Protein AF-A0A9D5TM76-F1 (afdb_monomer_lite)

Foldseek 3Di:
DDPVVVVVVVVVVVVVVVVVVVVVVCVVVVVPPPVCPVPLVPDPCSCPVDPD

Radius of gyration: 19.45 Å; chains: 1; bounding box: 41×18×51 Å

Secondary structure (DSSP, 8-state):
--HHHHHHHHHHHHHHHHHHHHHHHHHHTT-S----SS-GGG-TTHHHHS--

Sequence (52 aa):
MNFATIVVTAIVGVIFVAIVVNEIRKKKKGVHSCSCGGSCSGCAMHGSCHKT

Structure (mmCIF, N/CA/C/O backbone):
data_AF-A0A9D5TM76-F1
#
_entry.id   AF-A0A9D5TM76-F1
#
loop_
_atom_site.group_PDB
_atom_site.id
_atom_site.type_symbol
_atom_site.label_atom_id
_atom_site.label_alt_id
_atom_site.label_comp_id
_atom_site.label_asym_id
_atom_site.label_entity_id
_atom_site.label_seq_id
_atom_site.pdbx_PDB_ins_code
_atom_site.Cartn_x
_atom_site.Cartn_y
_atom_site.Cartn_z
_atom_site.occupancy
_atom_site.B_iso_or_equiv
_atom_site.auth_seq_id
_atom_site.auth_comp_id
_atom_site.auth_asym_id
_atom_site.auth_atom_id
_atom_site.pdbx_PDB_model_num
ATOM 1 N N . MET A 1 1 ? 21.124 -1.161 -16.551 1.00 62.41 1 MET A N 1
ATOM 2 C CA . MET A 1 1 ? 19.725 -1.093 -16.077 1.00 62.41 1 MET A CA 1
ATOM 3 C C . MET A 1 1 ? 18.934 -0.314 -17.110 1.00 62.41 1 MET A C 1
ATOM 5 O O . MET A 1 1 ? 19.365 0.773 -17.468 1.00 62.41 1 MET A O 1
ATOM 9 N N . ASN A 1 2 ? 17.852 -0.875 -17.644 1.00 85.44 2 ASN A N 1
ATOM 10 C CA . ASN A 1 2 ? 17.090 -0.217 -18.707 1.00 85.44 2 ASN A CA 1
ATOM 11 C C . ASN A 1 2 ? 16.034 0.704 -18.092 1.00 85.44 2 ASN A C 1
ATOM 13 O O . ASN A 1 2 ? 15.436 0.351 -17.075 1.00 85.44 2 ASN A O 1
ATOM 17 N N . PHE A 1 3 ? 15.767 1.850 -18.724 1.00 88.31 3 PHE A N 1
ATOM 18 C CA . PHE A 1 3 ? 14.742 2.797 -18.267 1.00 88.31 3 PHE A CA 1
ATOM 19 C C . PHE A 1 3 ? 13.374 2.114 -18.087 1.00 88.31 3 PHE A C 1
ATOM 21 O O . PHE A 1 3 ? 12.705 2.317 -17.080 1.00 88.31 3 PHE A O 1
ATOM 28 N N . ALA A 1 4 ? 13.026 1.189 -18.988 1.00 88.56 4 ALA A N 1
ATOM 29 C CA . ALA A 1 4 ? 11.830 0.353 -18.880 1.00 88.56 4 ALA A CA 1
ATOM 30 C C . ALA A 1 4 ? 11.773 -0.461 -17.574 1.00 88.56 4 ALA A C 1
ATOM 32 O O . ALA A 1 4 ? 10.731 -0.530 -16.930 1.00 88.56 4 ALA A O 1
ATOM 33 N N . THR A 1 5 ? 12.896 -1.039 -17.140 1.00 92.00 5 THR A 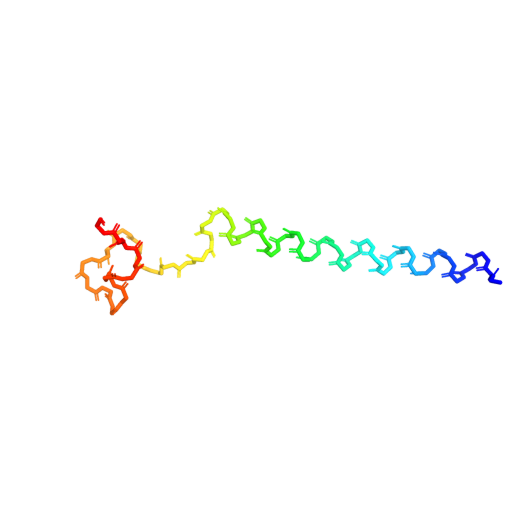N 1
ATOM 34 C CA . THR A 1 5 ? 12.962 -1.816 -15.895 1.00 92.00 5 THR A CA 1
ATOM 35 C C . THR A 1 5 ? 12.722 -0.930 -14.675 1.00 92.00 5 THR A C 1
ATOM 37 O O . THR A 1 5 ? 12.004 -1.342 -13.773 1.00 92.00 5 THR A O 1
ATOM 40 N N . ILE A 1 6 ? 13.271 0.291 -14.667 1.00 92.25 6 ILE A N 1
ATOM 41 C CA . ILE A 1 6 ? 13.089 1.263 -13.574 1.00 92.25 6 ILE A CA 1
ATOM 42 C C . ILE A 1 6 ? 11.619 1.684 -13.466 1.00 92.25 6 ILE A C 1
ATOM 44 O O . ILE A 1 6 ? 11.071 1.757 -12.368 1.00 92.25 6 ILE A O 1
ATOM 48 N N . VAL A 1 7 ? 10.962 1.924 -14.603 1.00 94.12 7 VAL A N 1
ATOM 49 C CA . VAL A 1 7 ? 9.542 2.301 -14.636 1.00 94.12 7 VAL A CA 1
ATOM 50 C C . VAL A 1 7 ? 8.664 1.170 -14.099 1.00 94.12 7 VAL A C 1
ATOM 52 O O . VAL A 1 7 ? 7.802 1.406 -13.254 1.00 94.12 7 VAL A O 1
ATOM 55 N N . VAL A 1 8 ? 8.906 -0.070 -14.533 1.00 94.50 8 VAL A N 1
ATOM 56 C CA . VAL A 1 8 ? 8.119 -1.230 -14.086 1.00 94.50 8 VAL A CA 1
ATOM 57 C C . VAL A 1 8 ? 8.288 -1.470 -12.585 1.00 94.50 8 VAL A C 1
ATOM 59 O O . VAL A 1 8 ? 7.295 -1.652 -11.879 1.00 94.50 8 VAL A O 1
ATOM 62 N N . THR A 1 9 ? 9.517 -1.429 -12.066 1.00 94.12 9 THR A N 1
ATOM 63 C CA . THR A 1 9 ? 9.757 -1.646 -10.632 1.00 94.12 9 THR A CA 1
ATOM 64 C C . THR A 1 9 ? 9.186 -0.522 -9.773 1.00 94.12 9 THR A C 1
ATOM 66 O O . THR A 1 9 ? 8.648 -0.803 -8.702 1.00 94.12 9 THR A O 1
ATOM 69 N N . ALA A 1 10 ? 9.221 0.728 -10.247 1.00 94.44 10 ALA A N 1
ATOM 70 C CA . ALA A 1 10 ? 8.602 1.855 -9.555 1.00 94.44 10 ALA A CA 1
ATOM 71 C C . ALA A 1 10 ? 7.079 1.682 -9.427 1.00 94.44 10 ALA A C 1
ATOM 73 O O . ALA A 1 10 ? 6.538 1.851 -8.335 1.00 94.44 10 ALA A O 1
ATOM 74 N N . ILE A 1 11 ? 6.391 1.283 -10.503 1.00 96.25 11 ILE A N 1
ATOM 75 C CA . ILE A 1 11 ? 4.933 1.070 -10.489 1.00 96.25 11 ILE A CA 1
ATOM 76 C C . ILE A 1 11 ? 4.557 -0.038 -9.498 1.00 96.25 11 ILE A C 1
ATOM 78 O O . ILE A 1 11 ? 3.696 0.162 -8.640 1.00 96.25 11 ILE A O 1
ATOM 82 N N . VAL A 1 12 ? 5.231 -1.189 -9.577 1.00 96.19 12 VAL A N 1
ATOM 83 C CA . VAL A 1 12 ? 4.978 -2.320 -8.669 1.00 96.19 12 VAL A CA 1
ATOM 84 C C . VAL A 1 12 ?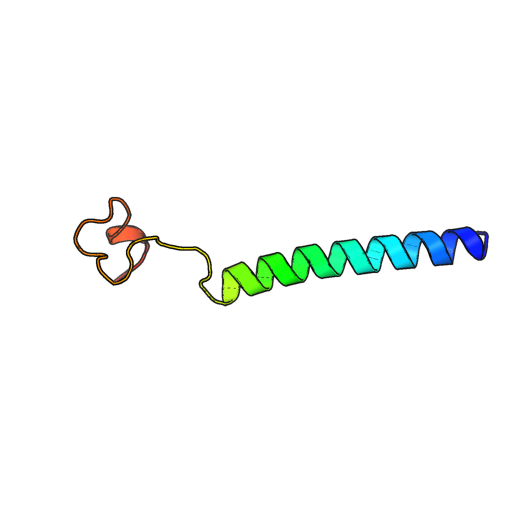 5.259 -1.926 -7.217 1.00 96.19 12 VAL A C 1
ATOM 86 O O . VAL A 1 12 ? 4.455 -2.224 -6.332 1.00 96.19 12 VAL A O 1
ATOM 89 N N . GLY A 1 13 ? 6.357 -1.206 -6.972 1.00 95.81 13 GLY A N 1
ATOM 90 C CA . GLY A 1 13 ? 6.717 -0.713 -5.645 1.00 95.81 13 GLY A CA 1
ATOM 91 C C . GLY A 1 13 ? 5.656 0.214 -5.050 1.00 95.81 13 GLY A C 1
ATOM 92 O O . GLY A 1 13 ? 5.262 0.030 -3.900 1.00 95.81 13 GLY A O 1
ATOM 93 N N . VAL A 1 14 ? 5.134 1.161 -5.835 1.00 96.38 14 VAL A N 1
ATOM 94 C CA . VAL A 1 14 ? 4.079 2.086 -5.387 1.00 96.38 14 VAL A CA 1
ATOM 95 C C . VAL A 1 14 ? 2.799 1.335 -5.018 1.00 96.38 14 VAL A C 1
ATOM 97 O O . VAL A 1 14 ? 2.231 1.594 -3.956 1.00 96.38 14 VAL A O 1
ATOM 100 N N . ILE A 1 15 ? 2.363 0.380 -5.846 1.00 96.19 15 ILE A N 1
ATOM 101 C CA . ILE A 1 15 ? 1.160 -0.424 -5.573 1.00 96.19 15 ILE A CA 1
ATOM 102 C C . ILE A 1 15 ? 1.343 -1.236 -4.286 1.00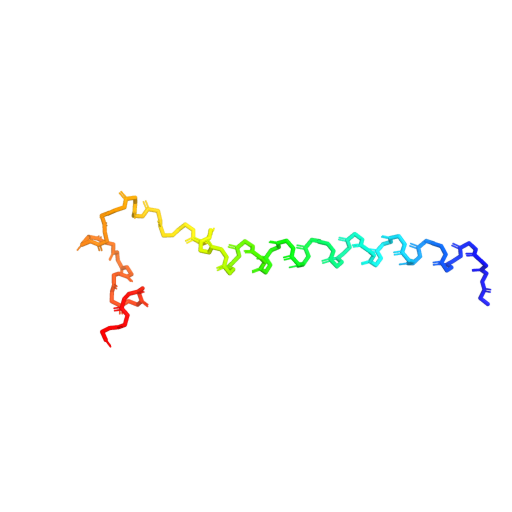 96.19 15 ILE A C 1
ATOM 104 O O . ILE A 1 15 ? 0.470 -1.226 -3.417 1.00 96.19 15 ILE A O 1
ATOM 108 N N . PHE A 1 16 ? 2.493 -1.895 -4.130 1.00 96.38 16 PHE A N 1
ATOM 109 C CA . PHE A 1 16 ? 2.797 -2.687 -2.942 1.00 96.38 16 PHE A CA 1
ATOM 110 C C . PHE A 1 16 ? 2.785 -1.833 -1.665 1.00 96.38 16 PHE A C 1
ATOM 112 O O . PHE A 1 16 ? 2.111 -2.177 -0.691 1.00 96.38 16 PHE A O 1
ATOM 119 N N . VAL A 1 17 ? 3.459 -0.677 -1.685 1.00 95.88 17 VAL A N 1
ATOM 120 C CA . VAL A 1 17 ? 3.477 0.263 -0.553 1.00 95.88 17 VAL A CA 1
ATOM 121 C C . VAL A 1 17 ? 2.068 0.766 -0.239 1.00 95.88 17 VAL A C 1
ATOM 123 O O . VAL A 1 17 ? 1.690 0.815 0.931 1.00 95.88 17 VAL A O 1
ATOM 126 N N . ALA A 1 18 ? 1.262 1.091 -1.253 1.00 93.69 18 ALA A N 1
ATOM 127 C CA . ALA A 1 18 ? -0.109 1.550 -1.054 1.00 93.69 18 ALA A CA 1
ATOM 128 C C . ALA A 1 18 ? -0.978 0.497 -0.347 1.00 93.69 18 ALA A C 1
ATOM 130 O O . ALA A 1 18 ? -1.712 0.847 0.579 1.00 93.69 18 ALA A O 1
ATOM 131 N N . ILE A 1 19 ? -0.864 -0.781 -0.727 1.00 93.19 19 ILE A N 1
ATOM 132 C CA . ILE A 1 19 ? -1.587 -1.888 -0.079 1.00 93.19 19 ILE A CA 1
ATOM 133 C C . ILE A 1 19 ? -1.165 -2.010 1.388 1.00 93.19 19 ILE A C 1
ATOM 135 O O . ILE A 1 19 ? -2.018 -1.971 2.275 1.00 93.19 19 ILE A O 1
ATOM 139 N N . VAL A 1 20 ? 0.141 -2.084 1.658 1.00 94.00 20 VAL A N 1
ATOM 140 C CA . VAL A 1 20 ? 0.675 -2.228 3.023 1.00 94.00 20 VAL A CA 1
ATOM 141 C C . VAL A 1 20 ? 0.270 -1.044 3.904 1.00 94.00 20 VAL A C 1
ATOM 143 O O . VAL A 1 20 ? -0.194 -1.229 5.029 1.00 94.00 20 VAL A O 1
ATOM 146 N N . VAL A 1 21 ? 0.380 0.184 3.394 1.00 91.88 21 VAL A N 1
ATOM 147 C CA . VAL A 1 21 ? -0.027 1.392 4.124 1.00 91.88 21 VAL A CA 1
ATOM 148 C C . VAL A 1 21 ? -1.533 1.403 4.363 1.00 91.88 21 VAL A C 1
ATOM 150 O O . VAL A 1 21 ? -1.962 1.777 5.453 1.00 91.88 21 VAL A O 1
ATOM 153 N N . ASN A 1 22 ? -2.350 0.987 3.394 1.00 86.31 22 ASN A N 1
ATOM 154 C CA . ASN A 1 22 ? -3.797 0.909 3.575 1.00 86.31 22 ASN A CA 1
ATOM 155 C C . ASN A 1 22 ? -4.166 -0.110 4.659 1.00 86.31 22 ASN A C 1
ATOM 157 O O . ASN A 1 22 ? -4.971 0.204 5.533 1.00 86.31 22 ASN A O 1
ATOM 161 N N . GLU A 1 23 ? -3.522 -1.275 4.671 1.00 82.62 23 GLU A N 1
ATOM 162 C CA . GLU A 1 23 ? -3.694 -2.300 5.706 1.00 82.62 23 GLU A CA 1
ATOM 163 C C . GLU A 1 23 ? -3.259 -1.800 7.092 1.00 82.62 23 GLU A C 1
ATOM 165 O O . GLU A 1 23 ? -4.005 -1.924 8.066 1.00 82.62 23 GLU A O 1
ATOM 170 N N . ILE A 1 24 ? -2.102 -1.140 7.202 1.00 85.69 24 ILE A N 1
ATOM 171 C CA . ILE A 1 24 ? -1.639 -0.544 8.468 1.00 85.69 24 ILE A CA 1
ATOM 172 C C . ILE A 1 24 ? -2.588 0.567 8.927 1.00 85.69 24 ILE A C 1
ATOM 174 O O . ILE A 1 24 ? -2.900 0.667 10.115 1.00 85.69 24 ILE A O 1
ATOM 178 N N . ARG A 1 25 ? -3.082 1.403 8.008 1.00 81.56 25 ARG A N 1
ATOM 179 C CA . ARG A 1 25 ? -4.051 2.464 8.318 1.00 81.56 25 ARG A CA 1
ATOM 180 C C . ARG A 1 25 ? -5.399 1.883 8.730 1.00 81.56 25 ARG A C 1
ATOM 182 O O . ARG A 1 25 ? -5.985 2.408 9.669 1.00 81.56 25 ARG A O 1
ATOM 189 N N . LYS A 1 26 ? -5.870 0.805 8.100 1.00 68.38 26 LYS A N 1
ATOM 190 C CA . LYS A 1 26 ? -7.075 0.059 8.506 1.00 68.38 26 LYS A CA 1
ATOM 191 C C . LYS A 1 26 ? -6.913 -0.522 9.911 1.00 68.38 26 LYS A C 1
ATOM 193 O O . LYS A 1 26 ? -7.803 -0.344 10.740 1.00 68.38 26 LYS A O 1
ATOM 198 N N . LYS A 1 27 ? -5.749 -1.102 10.223 1.00 67.56 27 LYS A N 1
ATOM 199 C CA . LYS A 1 27 ? -5.413 -1.578 11.576 1.00 67.56 27 LYS A CA 1
ATOM 200 C C . LYS A 1 27 ? -5.369 -0.434 12.599 1.00 67.56 27 LYS A C 1
ATOM 202 O O . LYS A 1 27 ? -5.952 -0.560 13.668 1.00 67.56 27 LYS A O 1
ATOM 207 N N . LYS A 1 28 ? -4.748 0.706 12.266 1.00 64.38 28 LYS A N 1
ATOM 208 C CA . LYS A 1 28 ? -4.666 1.891 13.150 1.00 64.38 28 LYS A CA 1
ATOM 209 C C . LYS A 1 28 ? -6.001 2.611 13.342 1.00 64.38 28 LYS A C 1
ATOM 211 O O . LYS A 1 28 ? -6.243 3.140 14.417 1.00 64.38 28 LYS A O 1
ATOM 216 N N . LYS A 1 29 ? -6.868 2.631 12.328 1.00 59.34 29 LYS A N 1
ATOM 217 C CA . LYS A 1 29 ? -8.217 3.214 12.407 1.00 59.34 29 LYS A CA 1
ATOM 218 C C . LYS A 1 29 ? -9.201 2.348 13.207 1.00 59.34 29 LYS A C 1
ATOM 220 O O . LYS A 1 29 ? -10.382 2.665 13.231 1.00 59.34 29 LYS A O 1
ATOM 225 N N . GLY A 1 30 ? -8.743 1.260 13.832 1.00 56.22 30 GLY A N 1
ATOM 226 C CA . GLY A 1 30 ? -9.611 0.379 14.610 1.00 56.22 30 GLY A CA 1
ATOM 227 C C . GLY A 1 30 ? -10.585 -0.421 13.747 1.00 56.22 30 GLY A C 1
ATOM 228 O O . GLY A 1 30 ? -11.516 -1.008 14.278 1.00 56.22 30 GLY A O 1
ATOM 229 N N . VAL A 1 31 ? -10.356 -0.520 12.428 1.00 52.25 31 VAL A N 1
ATOM 230 C CA . VAL A 1 31 ? -11.127 -1.412 11.539 1.00 52.25 31 VAL A CA 1
ATOM 231 C C . VAL A 1 31 ? -10.652 -2.864 11.671 1.00 52.25 31 VAL A C 1
ATOM 233 O O . VAL A 1 31 ? -10.884 -3.694 10.798 1.00 52.25 31 VAL A O 1
ATOM 236 N N . HIS A 1 32 ? -9.965 -3.197 12.766 1.00 51.47 32 HIS A N 1
ATOM 237 C CA . HIS A 1 32 ? -10.054 -4.544 13.291 1.00 51.47 32 HIS A CA 1
ATOM 238 C C . HIS A 1 32 ? -11.426 -4.607 13.947 1.00 51.47 32 HIS A C 1
ATOM 240 O O . HIS A 1 32 ? -11.602 -4.171 15.081 1.00 51.47 32 HIS A O 1
ATOM 246 N N . SER A 1 33 ? -12.415 -5.048 13.175 1.00 50.66 33 SER A N 1
ATOM 247 C CA . SER A 1 33 ? -13.754 -5.327 13.660 1.00 50.66 33 SER A CA 1
ATOM 248 C C . SER A 1 33 ? -13.652 -6.355 14.781 1.00 50.66 33 SER A C 1
ATOM 250 O O . SER A 1 33 ? -13.754 -7.561 14.567 1.00 50.66 33 SER A O 1
ATOM 252 N N . CYS A 1 34 ? -13.478 -5.883 16.006 1.00 52.34 34 CYS A N 1
ATOM 253 C CA . CYS A 1 34 ? -14.176 -6.511 17.096 1.00 52.34 34 CYS A CA 1
ATOM 254 C C . CYS A 1 34 ? -15.654 -6.352 16.712 1.00 52.34 34 CYS A C 1
ATOM 256 O O . CYS A 1 34 ? -16.210 -5.260 16.759 1.00 52.34 34 CYS A O 1
ATOM 258 N N . SER A 1 35 ? -16.244 -7.421 16.165 1.00 56.84 35 SER A N 1
ATOM 259 C CA . SER A 1 35 ? -17.618 -7.422 15.643 1.00 56.84 35 SER A CA 1
ATOM 260 C C . SER A 1 35 ? -18.666 -7.265 16.756 1.00 56.84 35 SER A C 1
ATOM 262 O O . SER A 1 35 ? -19.865 -7.333 16.499 1.00 56.84 35 SER A O 1
ATOM 264 N N . CYS A 1 36 ? -18.223 -7.061 17.998 1.00 57.97 36 CYS A N 1
ATOM 265 C CA . CYS A 1 36 ? -19.019 -6.564 19.104 1.00 57.97 36 CYS A CA 1
ATOM 266 C C . CYS A 1 36 ? -19.411 -5.113 18.803 1.00 57.97 36 CYS A C 1
ATOM 268 O O . CYS A 1 36 ? -18.772 -4.177 19.269 1.00 57.97 36 CYS A O 1
ATOM 270 N N . GLY A 1 37 ? -20.459 -4.924 17.998 1.00 57.69 37 GLY A N 1
ATOM 271 C CA . GLY A 1 37 ? -21.078 -3.630 17.703 1.00 57.69 37 GLY A CA 1
ATOM 272 C C . GLY A 1 37 ? -21.655 -2.958 18.954 1.00 57.69 37 GLY A C 1
ATOM 273 O O . GLY A 1 37 ? -22.865 -2.875 19.110 1.00 57.69 37 GLY A O 1
ATOM 274 N N . GLY A 1 38 ? -20.786 -2.52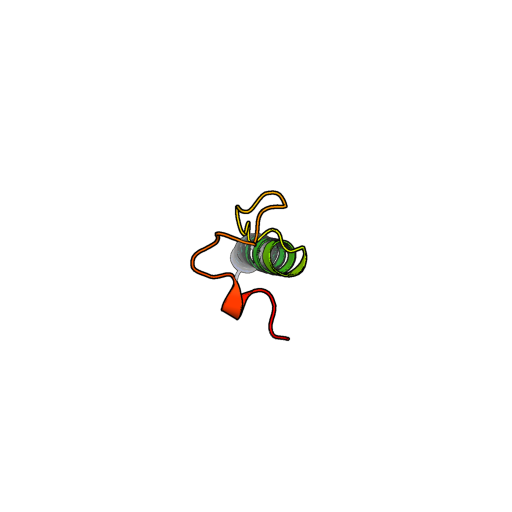6 19.871 1.00 59.94 38 GLY A N 1
ATOM 275 C CA . GLY A 1 38 ? -21.129 -1.950 21.173 1.00 59.94 38 GLY A CA 1
ATOM 276 C C . GLY A 1 38 ? -21.354 -2.964 22.304 1.00 59.94 38 GLY A C 1
ATOM 277 O O . GLY A 1 38 ? -21.475 -2.559 23.455 1.00 59.94 38 GLY A O 1
ATOM 278 N N . SER A 1 39 ? -21.369 -4.272 22.029 1.00 60.03 39 SER A N 1
ATOM 279 C CA . SER A 1 39 ? -21.628 -5.325 23.030 1.00 60.03 39 SER A CA 1
ATOM 280 C C . SER A 1 39 ? -20.360 -6.117 23.371 1.00 60.03 39 SER A C 1
ATOM 282 O O . SER A 1 39 ? -20.234 -7.292 23.032 1.00 60.03 39 SER A O 1
ATOM 284 N N . CYS A 1 40 ? -19.380 -5.484 24.021 1.00 67.19 40 CYS A N 1
ATOM 285 C CA . CYS A 1 40 ? -18.153 -6.175 24.453 1.00 67.19 40 CYS A CA 1
ATOM 286 C C . CYS A 1 40 ? -18.366 -7.117 25.652 1.00 67.19 40 CYS A C 1
ATOM 288 O O . CYS A 1 40 ? -17.544 -8.001 25.867 1.00 67.19 40 CYS A O 1
ATOM 290 N N . SER A 1 41 ? -19.479 -6.997 26.387 1.00 64.38 41 SER A N 1
ATOM 291 C CA . SER A 1 41 ? -19.733 -7.734 27.635 1.00 64.38 41 SER A CA 1
ATOM 292 C C . SER A 1 41 ? -19.789 -9.263 27.491 1.00 64.38 41 SER A C 1
ATOM 294 O O . SER A 1 41 ? -19.504 -9.958 28.459 1.00 64.38 41 SER A O 1
ATOM 296 N N . GLY A 1 42 ? -20.113 -9.790 26.301 1.00 63.31 42 GLY A N 1
ATOM 297 C CA . GLY A 1 42 ? -20.180 -11.233 26.007 1.00 63.31 42 GLY A CA 1
ATOM 298 C C . GLY A 1 42 ? -19.159 -11.723 24.973 1.00 63.31 42 GLY A C 1
ATOM 299 O O . GLY A 1 42 ? -19.254 -12.852 24.499 1.00 63.31 42 GLY A O 1
ATOM 300 N N . CYS A 1 43 ? -18.204 -10.880 24.571 1.00 68.31 43 CYS A N 1
ATOM 301 C CA . CYS A 1 43 ? -17.188 -11.272 23.600 1.00 68.31 43 CYS A CA 1
ATOM 302 C C . CYS A 1 43 ? -16.151 -12.186 24.272 1.00 68.31 43 CYS A C 1
ATOM 304 O O . CYS A 1 43 ? -15.582 -11.818 25.297 1.00 68.31 43 CYS A O 1
ATOM 306 N N . ALA A 1 44 ? -15.840 -13.340 23.669 1.00 62.78 44 ALA A N 1
ATOM 307 C CA . ALA A 1 44 ? -14.833 -14.282 24.182 1.00 62.78 44 ALA A CA 1
ATOM 308 C C . ALA A 1 44 ? -13.433 -13.655 24.379 1.00 62.78 44 ALA A C 1
ATOM 310 O O . ALA A 1 44 ? -12.604 -14.206 25.093 1.00 62.78 44 ALA A O 1
ATOM 311 N N . MET A 1 45 ? -13.185 -12.492 23.764 1.00 61.41 45 MET A N 1
ATOM 312 C CA . MET A 1 45 ? -11.940 -11.721 23.849 1.00 61.41 45 MET A CA 1
ATOM 313 C C . MET A 1 45 ? -12.074 -10.417 24.666 1.00 61.41 45 MET A C 1
ATOM 315 O O . MET A 1 45 ? -11.187 -9.566 24.601 1.00 61.41 45 MET A O 1
ATOM 319 N N . HIS A 1 46 ? -13.148 -10.236 25.451 1.00 63.31 46 HIS A N 1
ATOM 320 C CA . HIS A 1 46 ? -13.398 -9.024 26.257 1.00 63.31 46 HIS A CA 1
ATOM 321 C C . HIS A 1 46 ? -12.171 -8.621 27.100 1.00 63.31 46 HIS A C 1
ATOM 323 O O . HIS A 1 46 ? -11.727 -7.476 27.029 1.00 63.31 46 HIS A O 1
ATOM 329 N N . GLY A 1 47 ? -11.551 -9.574 27.805 1.00 60.75 47 GLY A N 1
ATOM 330 C CA . GLY A 1 47 ? -10.393 -9.317 28.674 1.00 60.75 47 GLY A CA 1
ATOM 331 C C . GLY A 1 47 ? -9.083 -8.952 27.958 1.00 60.75 47 GLY A C 1
ATOM 332 O O . GLY A 1 47 ? -8.127 -8.552 28.613 1.00 60.75 47 GLY A O 1
ATOM 333 N N . SER A 1 48 ? -9.007 -9.085 26.630 1.00 64.94 48 SER A N 1
ATOM 334 C CA . SER A 1 48 ? -7.822 -8.707 25.842 1.00 64.94 48 SER A CA 1
ATOM 335 C C . SER A 1 48 ? -7.998 -7.377 25.109 1.00 64.94 48 SER A C 1
ATOM 337 O O . SER A 1 48 ? -7.009 -6.707 24.818 1.00 64.94 48 SER A O 1
ATOM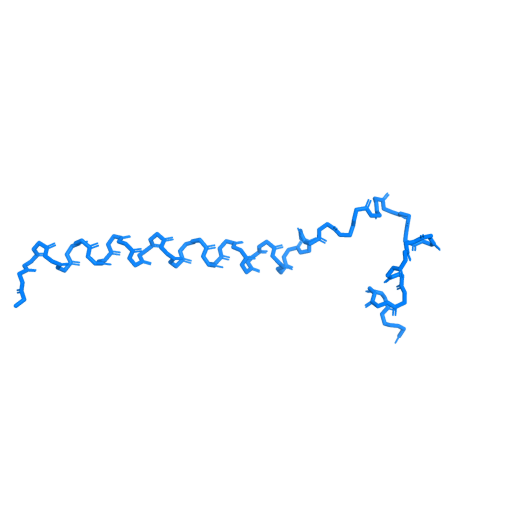 339 N N . CYS A 1 49 ? -9.242 -6.989 24.809 1.00 66.81 49 CYS A N 1
ATOM 340 C CA . CYS A 1 49 ? -9.547 -5.762 24.069 1.00 66.81 49 CYS A CA 1
ATOM 341 C C . CYS A 1 49 ? -9.591 -4.514 24.960 1.00 66.81 49 CYS A C 1
ATOM 343 O O . CYS A 1 49 ? -9.159 -3.452 24.522 1.00 66.81 49 CYS A O 1
ATOM 345 N N . HIS A 1 50 ? -10.052 -4.638 26.206 1.00 59.28 50 HIS A N 1
ATOM 346 C CA . HIS A 1 50 ? -9.889 -3.609 27.232 1.00 59.28 50 HIS A CA 1
ATOM 347 C C . HIS A 1 50 ? -8.950 -4.152 28.304 1.00 59.28 50 HIS A C 1
ATOM 349 O O . HIS A 1 50 ? -9.363 -4.867 29.213 1.00 59.28 50 HIS A O 1
ATOM 355 N N . LYS A 1 51 ? -7.664 -3.827 28.172 1.00 52.59 51 LYS A N 1
ATOM 356 C CA . LYS A 1 51 ? -6.721 -3.978 29.275 1.00 52.59 51 LYS A CA 1
ATOM 357 C C . LYS A 1 51 ? -7.036 -2.843 30.251 1.00 52.59 51 LYS A C 1
ATOM 359 O O . LYS A 1 51 ? -6.828 -1.688 29.893 1.00 52.59 51 LYS A O 1
ATOM 364 N N . THR A 1 52 ? -7.648 -3.193 31.382 1.00 44.81 52 THR A N 1
ATOM 365 C CA . THR A 1 52 ? -7.846 -2.323 32.557 1.00 44.81 52 THR A CA 1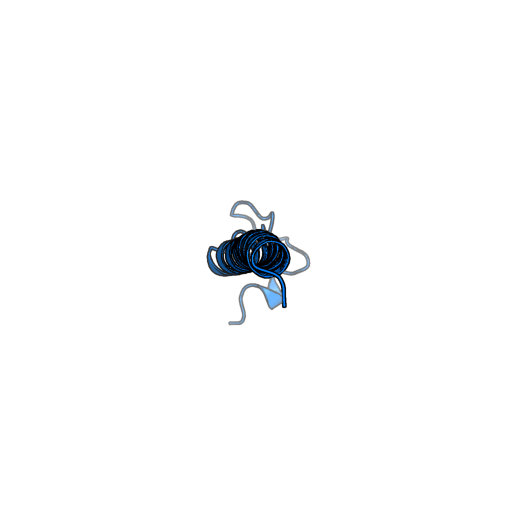
ATOM 366 C C . THR A 1 52 ? -6.655 -1.417 32.809 1.00 44.81 52 THR A C 1
ATOM 368 O O . THR A 1 52 ? -5.523 -1.958 32.758 1.00 44.81 52 THR A O 1
#

pLDDT: mean 74.68, std 16.82, range [44.81, 96.38]